Protein AF-A0A0V0GVX2-F1 (afdb_monomer)

Mean predicted aligned error: 7.42 Å

InterPro domains:
  IPR043502 DNA/RNA polymerase superfamily [SSF56672] (3-107)

Radius of gyration: 17.79 Å; Cα contacts (8 Å, |Δi|>4): 157; chains: 1; bounding box: 36×38×48 Å

Solvent-accessible surface area (backbone atoms only — not comparable to full-atom values): 6871 Å² total; per-residue (Å²): 132,91,77,84,48,73,68,57,51,53,53,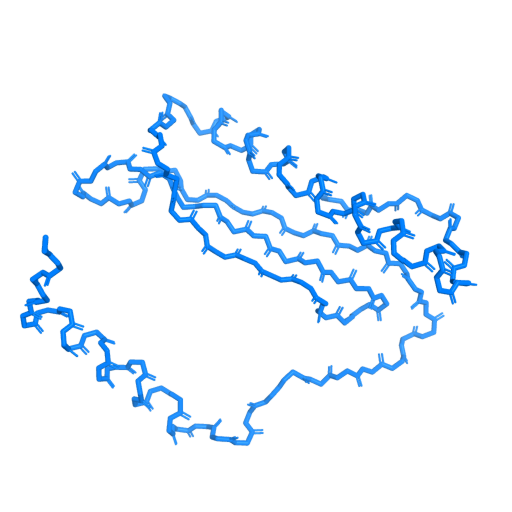49,53,50,53,51,53,56,52,68,74,45,77,85,68,76,88,82,80,63,88,68,89,49,69,60,43,40,38,50,68,46,62,43,69,41,66,35,86,89,74,40,24,23,35,36,33,36,41,34,24,47,18,88,23,83,76,48,72,49,78,45,72,44,94,60,65,55,95,42,63,66,57,42,45,52,56,35,48,55,52,49,50,53,52,51,52,50,51,53,50,53,38,42,76,77,66,49,83,76,92,69,82,67,46,112

pLDDT: mean 85.15, std 8.52, range [46.78, 94.88]

Organism: Solanum chacoense (NCBI:txid4108)

Secondary structure (DSSP, 8-state):
-----HHHHHHHHHHHHHHHH-TT--PPP---S---EEEEEEEETT--TTT---EEEEEEEETTEEEEEEEEE-SSPPSSHHHHHHHHHHHHHHHHHHHHHHHHHTT----SPPB-

Nearest PDB structures (foldseek):
  4xpu-assembly1_A  TM=4.876E-01  e=8.688E-02  Escherichia coli S88
  6ozp-assembly1_A  TM=3.731E-01  e=3.744E-02  Mus musculus
  3ga2-assembly1_A  TM=3.703E-01  e=2.708E-02  Bacillus subtilis
  3taz-assembly1_B  TM=4.230E-01  e=4.111E-01  Pyrococcus furiosus DSM 3638
  3cup-assembly1_B  TM=3.657E-01  e=2.974E-01  Mus musculus

Structure (mmCIF, N/CA/C/O backbone):
data_AF-A0A0V0GVX2-F1
#
_entry.id   AF-A0A0V0GVX2-F1
#
loop_
_atom_site.group_PDB
_atom_site.id
_atom_site.type_symbol
_atom_site.label_atom_id
_atom_site.label_alt_id
_atom_site.label_comp_id
_atom_site.label_asym_id
_atom_site.label_entity_id
_atom_site.label_seq_id
_atom_site.pdbx_PDB_ins_code
_atom_site.Cartn_x
_atom_site.Cartn_y
_atom_site.Cartn_z
_atom_site.occupancy
_atom_site.B_iso_or_equiv
_atom_site.auth_seq_id
_atom_site.auth_comp_id
_atom_site.auth_asym_id
_atom_site.auth_atom_id
_atom_site.pdbx_PDB_model_num
ATOM 1 N N . MET A 1 1 ? 0.481 4.195 -27.015 1.00 46.78 1 MET A N 1
ATOM 2 C CA . MET A 1 1 ? 0.238 2.739 -27.103 1.00 46.78 1 MET A CA 1
ATOM 3 C C . MET A 1 1 ? 1.143 2.039 -26.108 1.00 46.78 1 MET A C 1
ATOM 5 O O . MET A 1 1 ? 2.326 2.354 -26.080 1.00 46.78 1 MET A O 1
ATOM 9 N N . PHE A 1 2 ? 0.607 1.149 -25.273 1.00 71.38 2 PHE A N 1
ATOM 10 C CA . PHE A 1 2 ? 1.449 0.231 -24.504 1.00 71.38 2 PHE A CA 1
ATOM 11 C C . PHE A 1 2 ? 1.984 -0.826 -25.474 1.00 71.38 2 PHE A C 1
ATOM 13 O O . PHE A 1 2 ? 1.194 -1.525 -26.099 1.00 71.38 2 PHE A O 1
ATOM 20 N N . ALA A 1 3 ? 3.305 -0.899 -25.630 1.00 84.00 3 ALA A N 1
ATOM 21 C CA . ALA A 1 3 ? 3.982 -1.900 -26.448 1.00 84.00 3 ALA A CA 1
ATOM 22 C C . ALA A 1 3 ? 4.767 -2.832 -25.504 1.00 84.00 3 ALA A C 1
ATOM 24 O O . ALA A 1 3 ? 5.910 -2.520 -25.159 1.00 84.00 3 ALA A O 1
ATOM 25 N N . PRO A 1 4 ? 4.138 -3.899 -24.971 1.00 83.31 4 PRO A N 1
ATOM 26 C CA . PRO A 1 4 ? 4.824 -4.853 -24.106 1.00 83.31 4 PRO A CA 1
ATOM 27 C C . PRO A 1 4 ? 6.003 -5.497 -24.849 1.00 83.31 4 PRO A C 1
ATOM 29 O O . PRO A 1 4 ? 5.950 -5.722 -26.054 1.00 83.31 4 PRO A O 1
ATOM 32 N N . THR A 1 5 ? 7.084 -5.761 -24.118 1.00 90.75 5 THR A N 1
ATOM 33 C CA . THR A 1 5 ? 8.333 -6.324 -24.651 1.00 90.75 5 THR A CA 1
ATOM 34 C C . THR A 1 5 ? 8.461 -7.772 -24.191 1.00 90.75 5 THR A C 1
ATOM 36 O O . THR A 1 5 ? 7.743 -8.203 -23.287 1.00 90.75 5 THR A O 1
ATOM 39 N N . VAL A 1 6 ? 9.409 -8.515 -24.764 1.00 91.69 6 VAL A N 1
ATOM 40 C CA . VAL A 1 6 ? 9.711 -9.891 -24.331 1.00 91.69 6 VAL A CA 1
ATOM 41 C C . VAL A 1 6 ? 10.085 -9.939 -22.841 1.00 91.69 6 VAL A C 1
ATOM 43 O O . VAL A 1 6 ? 9.642 -10.829 -22.123 1.00 91.69 6 VAL A O 1
ATOM 46 N N . GLU A 1 7 ? 10.810 -8.933 -22.341 1.00 89.50 7 GLU A N 1
ATOM 47 C CA . GLU A 1 7 ? 11.137 -8.815 -20.912 1.00 89.50 7 GLU A CA 1
ATOM 48 C C . GLU A 1 7 ? 9.889 -8.630 -20.036 1.00 89.50 7 GLU A C 1
ATOM 50 O O . GLU A 1 7 ? 9.782 -9.235 -18.968 1.00 89.50 7 GLU A O 1
ATOM 55 N N . HIS A 1 8 ? 8.917 -7.828 -20.489 1.00 89.31 8 HIS A N 1
ATOM 56 C CA . HIS A 1 8 ? 7.650 -7.658 -19.777 1.00 89.31 8 HIS A CA 1
ATOM 57 C C . HIS A 1 8 ? 6.853 -8.972 -19.717 1.00 89.31 8 HIS A C 1
ATOM 59 O O . HIS A 1 8 ? 6.235 -9.255 -18.691 1.00 89.31 8 HIS A O 1
ATOM 65 N N . TRP A 1 9 ? 6.891 -9.782 -20.782 1.00 92.12 9 TRP A N 1
ATOM 66 C CA . TRP A 1 9 ? 6.246 -11.098 -20.812 1.00 92.12 9 TRP A CA 1
ATOM 67 C C . TRP A 1 9 ? 6.907 -12.085 -19.844 1.00 92.12 9 TRP A C 1
ATOM 69 O O . TRP A 1 9 ? 6.219 -12.704 -19.037 1.00 92.12 9 TRP A O 1
ATOM 79 N N . ALA A 1 10 ? 8.239 -12.159 -19.840 1.00 93.31 10 ALA A N 1
ATOM 80 C CA . ALA A 1 10 ? 8.980 -13.016 -18.914 1.00 93.31 10 ALA A CA 1
ATOM 81 C C . ALA A 1 10 ? 8.707 -12.655 -17.440 1.00 93.31 10 ALA A C 1
ATOM 83 O O . ALA A 1 10 ? 8.472 -13.534 -16.609 1.00 93.31 10 ALA A O 1
ATOM 84 N N . ALA A 1 11 ? 8.670 -11.359 -17.107 1.00 91.31 11 ALA A N 1
ATOM 85 C CA . ALA A 1 11 ? 8.315 -10.903 -15.763 1.00 91.31 11 ALA A CA 1
ATOM 86 C C . ALA A 1 11 ? 6.873 -11.288 -15.383 1.00 91.31 11 ALA A C 1
ATOM 88 O O . ALA A 1 11 ? 6.610 -11.682 -14.246 1.00 91.31 11 ALA A O 1
ATOM 89 N N . PHE A 1 12 ? 5.939 -11.206 -16.333 1.00 92.44 12 PHE A N 1
ATOM 90 C CA . PHE A 1 12 ? 4.557 -11.631 -16.132 1.00 92.44 12 PHE A CA 1
ATOM 91 C C . PHE A 1 12 ? 4.449 -13.140 -15.863 1.00 92.44 12 PHE A C 1
ATOM 93 O O . PHE A 1 12 ? 3.822 -13.543 -14.881 1.00 92.44 12 PHE A O 1
ATOM 100 N N . GLU A 1 13 ? 5.111 -13.978 -16.663 1.00 94.88 13 GLU A N 1
ATOM 101 C CA . GLU A 1 13 ? 5.151 -15.430 -16.447 1.00 94.88 13 GLU A CA 1
ATOM 102 C C . GLU A 1 13 ? 5.765 -15.796 -15.092 1.00 94.88 13 GLU A C 1
ATOM 104 O O . GLU A 1 13 ? 5.273 -16.701 -14.414 1.00 94.88 13 GLU A O 1
ATOM 109 N N . GLN A 1 14 ? 6.790 -15.064 -14.647 1.00 94.19 14 GLN A N 1
ATOM 110 C CA . GLN A 1 14 ? 7.388 -15.255 -13.328 1.00 94.19 14 GLN A CA 1
ATOM 111 C C . GLN A 1 14 ? 6.389 -14.968 -12.198 1.00 94.19 14 GLN A C 1
ATOM 113 O O . GLN A 1 14 ? 6.318 -15.740 -11.238 1.00 94.19 14 GLN A O 1
ATOM 118 N N . ILE A 1 15 ? 5.592 -13.899 -12.312 1.00 91.81 15 ILE A N 1
ATOM 119 C CA . ILE A 1 15 ? 4.531 -13.577 -11.343 1.00 91.81 15 ILE A CA 1
ATOM 120 C C . ILE A 1 15 ? 3.485 -14.696 -11.312 1.00 91.81 15 ILE A C 1
ATOM 122 O O . ILE A 1 15 ? 3.120 -15.164 -10.234 1.00 91.81 15 ILE A O 1
ATOM 126 N N . LEU A 1 16 ? 3.035 -15.178 -12.474 1.00 93.56 16 LEU A N 1
ATOM 127 C CA . LEU A 1 16 ? 2.076 -16.284 -12.544 1.00 93.56 16 LEU A CA 1
ATOM 128 C C . LEU A 1 16 ? 2.634 -17.572 -11.931 1.00 93.56 16 LEU A C 1
ATOM 130 O O . LEU A 1 16 ? 1.940 -18.246 -11.169 1.00 93.56 16 LEU A O 1
ATOM 134 N N . CYS A 1 17 ? 3.894 -17.900 -12.216 1.00 94.75 17 CYS A N 1
ATOM 135 C CA . CYS A 1 17 ? 4.577 -19.039 -11.610 1.00 94.75 17 CYS A CA 1
ATOM 136 C C . CYS A 1 17 ? 4.657 -18.910 -10.085 1.00 94.75 17 CYS A C 1
ATOM 138 O O . CYS A 1 17 ? 4.451 -19.900 -9.384 1.00 94.75 17 CYS A O 1
ATOM 140 N N . TYR A 1 18 ? 4.934 -17.710 -9.565 1.00 90.38 18 TYR A N 1
ATOM 141 C CA . TYR A 1 18 ? 4.950 -17.446 -8.127 1.00 90.38 18 TYR A CA 1
ATOM 142 C C . TYR A 1 18 ? 3.575 -17.693 -7.496 1.00 90.38 18 TYR A C 1
ATOM 144 O O . TYR A 1 18 ? 3.476 -18.455 -6.537 1.00 90.38 18 TYR A O 1
ATOM 152 N N . LEU A 1 19 ? 2.510 -17.132 -8.077 1.00 89.81 19 LEU A N 1
ATOM 153 C CA . LEU A 1 19 ? 1.141 -17.311 -7.581 1.00 89.81 19 LEU A CA 1
ATOM 154 C C . LEU A 1 19 ? 0.699 -18.782 -7.630 1.00 89.81 19 LEU A C 1
ATOM 156 O O . LEU A 1 19 ? 0.120 -19.294 -6.674 1.00 89.81 19 LEU A O 1
ATOM 160 N N . LYS A 1 20 ? 1.027 -19.496 -8.713 1.00 93.44 20 LYS A N 1
ATOM 161 C CA . LYS A 1 20 ? 0.671 -20.912 -8.891 1.00 93.44 20 LYS A CA 1
ATOM 162 C C . LYS A 1 20 ? 1.356 -21.838 -7.882 1.00 93.44 20 LYS A C 1
ATOM 164 O O . LYS A 1 20 ? 0.825 -22.905 -7.591 1.00 93.44 20 LYS A O 1
ATOM 169 N N . ARG A 1 21 ? 2.527 -21.466 -7.354 1.00 92.94 21 ARG A N 1
ATOM 170 C CA . ARG A 1 21 ? 3.270 -22.295 -6.388 1.00 92.94 21 ARG A CA 1
ATOM 171 C C . ARG A 1 21 ? 2.597 -22.387 -5.021 1.00 92.94 21 ARG A C 1
ATOM 173 O O . ARG A 1 21 ? 2.853 -23.356 -4.314 1.00 92.94 21 ARG A O 1
ATOM 180 N N . ALA A 1 22 ? 1.767 -21.418 -4.641 1.00 88.12 22 ALA A N 1
ATOM 181 C CA . ALA A 1 22 ? 1.167 -21.379 -3.311 1.00 88.12 22 ALA A CA 1
ATOM 182 C C . ALA A 1 22 ? -0.272 -20.826 -3.337 1.00 88.12 22 ALA A C 1
ATOM 184 O O . ALA A 1 22 ? -0.544 -19.794 -2.728 1.00 88.12 22 ALA A O 1
ATOM 185 N N . PRO A 1 23 ? -1.220 -21.512 -4.007 1.00 86.75 23 PRO A N 1
ATOM 186 C CA . PRO A 1 23 ? -2.595 -21.026 -4.144 1.00 86.75 23 PRO A CA 1
ATOM 187 C C . PRO A 1 23 ? -3.351 -20.960 -2.808 1.00 86.75 23 PRO A C 1
ATOM 189 O O . PRO A 1 23 ? -4.325 -20.227 -2.695 1.00 86.75 23 PRO A O 1
ATOM 192 N N . GLY A 1 24 ? -2.908 -21.719 -1.799 1.00 89.25 24 GLY A N 1
ATOM 193 C CA . GLY A 1 24 ? -3.468 -21.690 -0.445 1.00 89.25 24 GLY A CA 1
ATOM 194 C C . GLY A 1 24 ? -2.828 -20.657 0.487 1.00 89.25 24 GLY A C 1
ATOM 195 O O . GLY A 1 24 ? -3.232 -20.567 1.643 1.00 89.25 24 GLY A O 1
ATOM 196 N N . LEU A 1 25 ? -1.818 -19.907 0.030 1.00 88.81 25 LEU A N 1
ATOM 197 C CA . LEU A 1 25 ? -1.193 -18.870 0.845 1.00 88.81 25 LEU A CA 1
ATOM 198 C C . LEU A 1 25 ? -2.068 -17.615 0.818 1.00 88.81 25 LEU A C 1
ATOM 200 O O . LEU A 1 25 ? -2.393 -17.093 -0.247 1.00 88.81 25 LEU A O 1
ATOM 204 N N . GLY A 1 26 ? -2.426 -17.116 1.993 1.00 88.31 26 GLY A N 1
ATOM 205 C CA . GLY A 1 26 ? -3.264 -15.935 2.136 1.00 88.31 26 GLY A CA 1
ATOM 206 C C . GLY A 1 26 ? -2.869 -15.110 3.348 1.00 88.31 26 GLY A C 1
ATOM 207 O O . GLY A 1 26 ? -2.043 -15.517 4.166 1.00 88.31 26 GLY A O 1
ATOM 208 N N . ILE A 1 27 ? -3.476 -13.933 3.454 1.00 89.75 27 ILE A N 1
ATOM 209 C CA . ILE A 1 27 ? -3.351 -13.083 4.634 1.00 89.75 27 ILE A CA 1
ATOM 210 C C . ILE A 1 27 ? -4.413 -13.539 5.631 1.00 89.75 27 ILE A C 1
ATOM 212 O O . ILE A 1 27 ? -5.606 -13.510 5.327 1.00 89.75 27 ILE A O 1
ATOM 216 N N . LEU A 1 28 ? -3.974 -13.977 6.809 1.00 91.75 28 LEU A N 1
ATOM 217 C CA . LEU A 1 28 ? -4.870 -14.355 7.894 1.00 91.75 28 LEU A CA 1
ATOM 218 C C . LEU A 1 28 ? -5.244 -13.115 8.705 1.00 91.75 28 LEU A C 1
ATOM 220 O O . LEU A 1 28 ? -4.366 -12.419 9.212 1.00 91.75 28 LEU A O 1
ATOM 224 N N . TYR A 1 29 ? -6.547 -12.879 8.845 1.00 93.00 29 TYR A N 1
ATOM 225 C CA . TYR A 1 29 ? -7.078 -11.859 9.740 1.00 93.00 29 TYR A CA 1
ATOM 226 C C . TYR A 1 29 ? -7.424 -12.495 11.081 1.00 93.00 29 TYR A C 1
ATOM 228 O O . TYR A 1 29 ? -8.224 -13.429 11.140 1.00 93.00 29 TYR A O 1
ATOM 236 N N . SER A 1 30 ? -6.846 -11.962 12.149 1.00 92.50 30 SER A N 1
ATOM 237 C CA . SER A 1 30 ? -7.054 -12.433 13.516 1.00 92.50 30 SER A CA 1
ATOM 238 C C . SER A 1 30 ? -7.512 -11.286 14.406 1.00 92.50 30 SER A C 1
ATOM 240 O O . SER A 1 30 ? -7.152 -10.124 14.206 1.00 92.50 30 SER A O 1
ATOM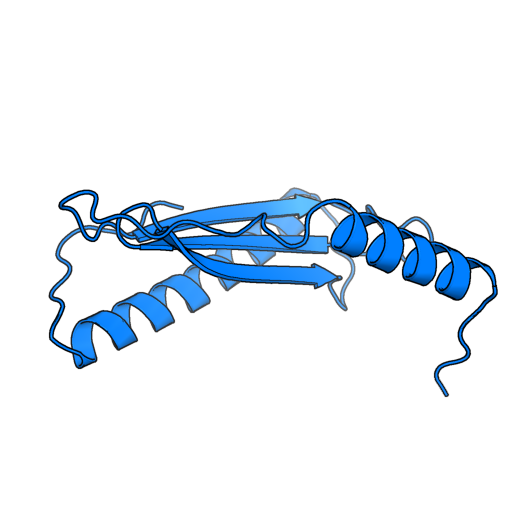 242 N N . ASN A 1 31 ? -8.314 -11.604 15.419 1.00 90.62 31 ASN A N 1
ATOM 243 C CA . ASN A 1 31 ? -8.665 -10.628 16.438 1.00 90.62 31 ASN A CA 1
ATOM 244 C C . ASN A 1 31 ? -7.543 -10.551 17.483 1.00 90.62 31 ASN A C 1
ATOM 246 O O . ASN A 1 31 ? -7.384 -11.460 18.293 1.00 90.62 31 ASN A O 1
ATOM 250 N N . HIS A 1 32 ? -6.783 -9.456 17.472 1.00 88.62 32 HIS A N 1
ATOM 251 C CA . HIS A 1 32 ? -5.699 -9.203 18.426 1.00 88.62 32 HIS A CA 1
ATOM 252 C C . HIS A 1 32 ? -6.160 -8.408 19.666 1.00 88.62 32 HIS A C 1
ATOM 254 O O . HIS A 1 32 ? -5.331 -7.905 20.421 1.00 88.62 32 HIS A O 1
ATOM 260 N N . ASN A 1 33 ? -7.475 -8.271 19.889 1.00 86.00 33 ASN A N 1
ATOM 261 C CA . ASN A 1 33 ? -8.090 -7.544 21.013 1.00 86.00 33 ASN A CA 1
ATOM 262 C C . ASN A 1 33 ? -7.689 -6.061 21.118 1.00 86.00 33 ASN A C 1
ATOM 264 O O . ASN A 1 33 ? -7.804 -5.441 22.173 1.00 86.00 33 ASN A O 1
ATOM 268 N N . HIS A 1 34 ? -7.238 -5.468 20.016 1.00 85.88 34 HIS A N 1
ATOM 269 C CA . HIS A 1 34 ? -7.022 -4.035 19.891 1.00 85.88 34 HIS A C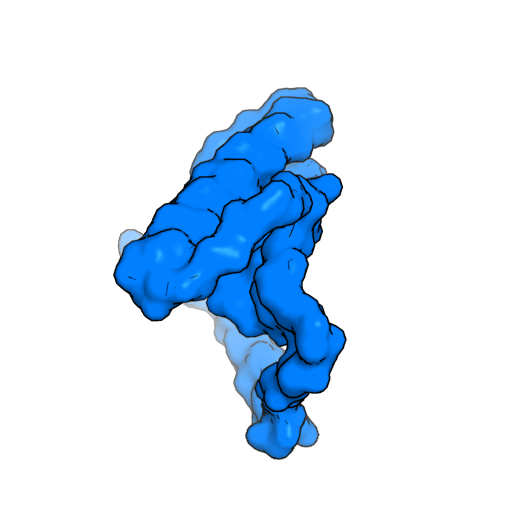A 1
ATOM 270 C C . HIS A 1 34 ? -7.383 -3.584 18.484 1.00 85.88 34 HIS A C 1
ATOM 272 O O . HIS A 1 34 ? -7.354 -4.364 17.537 1.00 85.88 34 HIS A O 1
ATOM 278 N N . THR A 1 35 ? -7.658 -2.295 18.329 1.00 84.75 35 THR A N 1
ATOM 279 C CA . THR A 1 35 ? -7.988 -1.709 17.028 1.00 84.75 35 THR A CA 1
ATOM 280 C C . THR A 1 35 ? -6.916 -0.747 16.517 1.00 84.75 35 THR A C 1
ATOM 282 O O . THR A 1 35 ? -7.094 -0.155 15.463 1.00 84.75 35 THR A O 1
ATOM 285 N N . ARG A 1 36 ? -5.774 -0.613 17.210 1.00 87.69 36 ARG A N 1
ATOM 286 C CA . ARG A 1 36 ? -4.667 0.302 16.854 1.00 87.69 36 ARG A CA 1
ATOM 287 C C . ARG A 1 36 ? -4.356 0.341 15.353 1.00 87.69 36 ARG A C 1
ATOM 289 O O . ARG A 1 36 ? -4.308 -0.708 14.711 1.00 87.69 36 ARG A O 1
ATOM 296 N N . ILE A 1 37 ? -4.127 1.553 14.850 1.00 89.62 37 ILE A N 1
ATOM 297 C CA . ILE A 1 37 ? -3.746 1.811 13.462 1.00 89.62 37 ILE A CA 1
ATOM 298 C C . ILE A 1 37 ? -2.226 1.960 13.403 1.00 89.62 37 ILE A C 1
ATOM 300 O O . ILE A 1 37 ? -1.655 2.813 14.088 1.00 89.62 37 ILE A O 1
ATOM 304 N N . GLU A 1 38 ? -1.581 1.140 12.585 1.00 91.12 38 GLU A N 1
ATOM 305 C CA . GLU A 1 38 ? -0.138 1.172 12.351 1.00 91.12 38 GLU A CA 1
ATOM 306 C C . GLU A 1 38 ? 0.118 1.285 10.855 1.00 91.12 38 GLU A C 1
ATOM 308 O O . GLU A 1 38 ? -0.451 0.543 10.063 1.00 91.12 3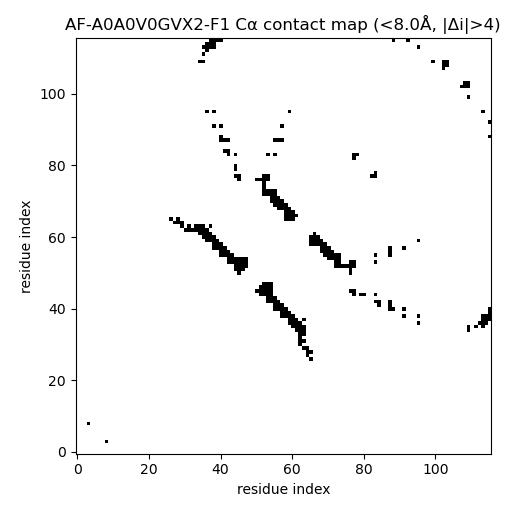8 GLU A O 1
ATOM 313 N N . CYS A 1 39 ? 0.962 2.216 10.446 1.00 91.12 39 CYS A N 1
ATOM 314 C CA . CYS A 1 39 ? 1.339 2.416 9.063 1.00 91.12 39 CYS A CA 1
ATOM 315 C C . CYS A 1 39 ? 2.843 2.253 8.928 1.00 91.12 39 CYS A C 1
ATOM 317 O O . CYS A 1 39 ? 3.606 2.797 9.713 1.00 91.12 39 CYS A O 1
ATOM 319 N N . PHE A 1 40 ? 3.261 1.547 7.889 1.00 90.00 40 PHE A N 1
ATOM 320 C CA . PHE A 1 40 ? 4.649 1.448 7.481 1.00 90.00 40 PHE A CA 1
ATOM 321 C C . PHE A 1 40 ? 4.765 2.063 6.098 1.00 90.00 40 PHE A C 1
ATOM 323 O O . PHE A 1 40 ? 4.073 1.635 5.175 1.00 90.00 40 PHE A O 1
ATOM 330 N N . ALA A 1 41 ? 5.618 3.071 5.955 1.00 87.81 41 ALA A N 1
ATOM 331 C CA . ALA A 1 41 ? 5.889 3.725 4.684 1.00 87.81 41 ALA A CA 1
ATOM 332 C C . ALA A 1 41 ? 7.342 3.480 4.281 1.00 87.81 41 ALA A C 1
ATOM 334 O O . ALA A 1 41 ? 8.254 3.703 5.075 1.00 87.81 41 ALA A O 1
ATOM 335 N N . ASP A 1 42 ? 7.557 3.069 3.036 1.00 85.62 42 ASP A N 1
ATOM 336 C CA . ASP A 1 42 ? 8.891 2.882 2.478 1.00 85.62 42 ASP A CA 1
ATOM 337 C C . ASP A 1 42 ? 9.028 3.582 1.123 1.00 85.62 42 ASP A C 1
ATOM 339 O O . ASP A 1 42 ? 8.058 3.801 0.384 1.00 85.62 42 ASP A O 1
ATOM 343 N N . VAL A 1 43 ? 10.250 3.990 0.792 1.00 84.12 43 VAL A N 1
ATOM 344 C CA . VAL A 1 43 ? 10.547 4.603 -0.497 1.00 84.12 43 VAL A CA 1
ATOM 345 C C . VAL A 1 43 ? 11.914 4.181 -1.000 1.00 84.12 43 VAL A C 1
ATOM 347 O O . VAL A 1 43 ? 12.949 4.466 -0.401 1.00 84.12 43 VAL A O 1
ATOM 350 N N . ASP A 1 44 ? 11.908 3.589 -2.185 1.00 81.12 44 ASP A N 1
ATOM 351 C CA . ASP A 1 44 ? 13.124 3.311 -2.927 1.00 81.12 44 ASP A CA 1
ATOM 352 C C . ASP A 1 44 ? 13.496 4.560 -3.736 1.00 81.12 44 ASP A C 1
ATOM 354 O O . ASP A 1 44 ? 12.775 4.957 -4.663 1.00 81.12 44 ASP A O 1
ATOM 358 N N . TRP A 1 45 ? 1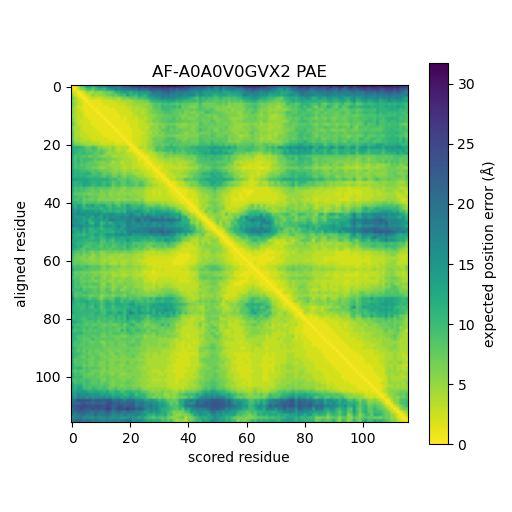4.575 5.249 -3.351 1.00 71.50 45 TRP A N 1
ATOM 359 C CA . TRP A 1 45 ? 15.023 6.464 -4.032 1.00 71.50 45 TRP A CA 1
ATOM 360 C C . TRP A 1 45 ? 15.779 6.125 -5.315 1.00 71.50 45 TRP A C 1
ATOM 362 O O . TRP A 1 45 ? 16.815 5.471 -5.300 1.00 71.50 45 TRP A O 1
ATOM 372 N N . ALA A 1 46 ? 15.275 6.635 -6.442 1.00 67.19 46 ALA A N 1
ATOM 373 C CA . ALA A 1 46 ? 15.868 6.445 -7.764 1.00 67.19 46 ALA A CA 1
ATOM 374 C C . ALA A 1 46 ? 16.089 4.975 -8.192 1.00 67.19 46 ALA A C 1
ATOM 376 O O . ALA A 1 46 ? 16.895 4.719 -9.092 1.00 67.19 46 ALA A O 1
ATOM 377 N N . GLY A 1 47 ? 15.323 4.037 -7.620 1.00 64.38 47 GLY A N 1
ATOM 378 C CA . GLY A 1 47 ? 15.424 2.597 -7.887 1.00 64.38 47 GLY A CA 1
ATOM 379 C C . GLY A 1 47 ? 15.149 2.182 -9.334 1.00 64.38 47 GLY A C 1
ATOM 380 O O . GLY A 1 47 ? 15.646 1.166 -9.818 1.00 64.38 47 GLY A O 1
ATOM 381 N N . SER A 1 48 ? 14.417 2.996 -10.104 1.00 68.25 48 SER A N 1
ATOM 382 C CA . SER A 1 48 ? 14.260 2.744 -11.538 1.00 68.25 48 SER A CA 1
ATOM 383 C C . SER A 1 48 ? 15.517 3.149 -12.313 1.00 68.25 48 SER A C 1
ATOM 385 O O . SER A 1 48 ? 15.754 4.338 -12.515 1.00 68.25 48 SER A O 1
ATOM 387 N N . LYS A 1 49 ? 16.258 2.170 -12.847 1.00 64.12 49 LYS A N 1
ATOM 388 C CA . LYS A 1 49 ? 17.452 2.405 -13.686 1.00 64.12 49 LYS A CA 1
ATOM 389 C C . LYS A 1 49 ? 17.188 3.293 -14.912 1.00 64.12 49 LYS A C 1
ATOM 391 O O . LYS A 1 49 ? 18.051 4.074 -15.282 1.00 64.12 49 LYS A O 1
ATOM 396 N N . ILE A 1 50 ? 15.987 3.211 -15.492 1.00 67.38 50 ILE A N 1
ATOM 397 C CA . ILE A 1 50 ? 15.624 3.935 -16.723 1.00 67.38 50 ILE A CA 1
ATOM 398 C C . ILE A 1 50 ? 15.275 5.403 -16.432 1.00 67.38 50 ILE A C 1
ATOM 400 O O . ILE A 1 50 ? 15.794 6.307 -17.072 1.00 67.38 50 ILE A O 1
ATOM 404 N N . ASN A 1 51 ? 14.413 5.660 -15.438 1.00 73.62 51 ASN A N 1
ATOM 405 C CA . ASN A 1 51 ? 13.853 7.006 -15.228 1.00 73.62 51 ASN A CA 1
ATOM 406 C C . ASN A 1 51 ? 14.340 7.682 -13.939 1.00 73.62 51 ASN A C 1
ATOM 408 O O . ASN A 1 51 ? 13.901 8.793 -13.649 1.00 73.62 51 ASN A O 1
ATOM 412 N N . ARG A 1 52 ? 15.136 6.991 -13.108 1.00 73.88 52 ARG A N 1
ATOM 413 C CA . ARG A 1 52 ? 15.574 7.431 -11.765 1.00 73.88 52 ARG A CA 1
ATOM 414 C C . ARG A 1 52 ? 14.415 7.877 -10.861 1.00 73.88 52 ARG A C 1
ATOM 416 O O . ARG A 1 52 ? 14.587 8.653 -9.928 1.00 73.88 52 ARG A O 1
ATOM 423 N N . ARG A 1 53 ? 13.206 7.379 -11.138 1.00 78.00 53 ARG A N 1
ATOM 424 C CA . ARG A 1 53 ? 11.986 7.672 -10.375 1.00 78.00 53 ARG A CA 1
ATOM 425 C C . ARG A 1 53 ? 11.916 6.769 -9.155 1.00 78.00 53 ARG A C 1
ATOM 427 O O . ARG A 1 53 ? 12.158 5.569 -9.279 1.00 78.00 53 ARG A O 1
ATOM 434 N N . SER A 1 54 ? 11.540 7.357 -8.024 1.00 78.62 54 SER A N 1
ATOM 435 C CA . SER A 1 54 ? 11.321 6.621 -6.785 1.00 78.62 54 SER A CA 1
ATOM 436 C C . SER A 1 54 ? 10.044 5.787 -6.840 1.00 78.62 54 SER A C 1
ATOM 438 O O . SER A 1 54 ? 9.057 6.187 -7.469 1.00 78.62 54 SER A O 1
ATOM 440 N N . THR A 1 55 ? 10.039 4.666 -6.130 1.00 80.38 55 THR A N 1
ATOM 441 C CA . THR A 1 55 ? 8.834 3.870 -5.875 1.00 80.38 55 THR A CA 1
ATOM 442 C C . THR A 1 55 ? 8.470 4.042 -4.414 1.00 80.38 55 THR A C 1
ATOM 444 O O . THR A 1 55 ? 9.287 3.768 -3.545 1.00 80.38 55 THR A O 1
ATOM 447 N N . THR A 1 56 ? 7.271 4.552 -4.141 1.00 83.75 56 THR A N 1
ATOM 448 C CA . THR A 1 56 ? 6.761 4.659 -2.772 1.00 83.75 56 THR A CA 1
ATOM 449 C C . THR A 1 56 ? 5.830 3.494 -2.498 1.00 83.75 56 THR A C 1
ATOM 451 O O . THR A 1 56 ? 4.915 3.249 -3.291 1.00 83.75 56 THR A O 1
ATOM 454 N N . GLY A 1 57 ? 6.041 2.830 -1.369 1.00 87.88 57 GLY A N 1
ATOM 455 C CA . GLY A 1 57 ? 5.135 1.845 -0.809 1.00 87.88 57 GLY A CA 1
ATOM 456 C C . GLY A 1 57 ? 4.589 2.291 0.544 1.00 87.88 57 GLY A C 1
ATOM 457 O O . GLY A 1 57 ? 5.262 3.011 1.278 1.00 87.88 57 GLY A O 1
ATOM 458 N N . TYR A 1 58 ? 3.377 1.866 0.877 1.00 90.69 58 TYR A N 1
ATOM 459 C CA . TYR A 1 58 ? 2.900 1.883 2.256 1.00 90.69 58 TYR A CA 1
ATOM 460 C C . TYR A 1 58 ? 2.013 0.673 2.542 1.00 90.69 58 TYR A C 1
ATOM 462 O O . TYR A 1 58 ? 1.381 0.131 1.631 1.00 90.69 58 TYR A O 1
ATOM 470 N N . CYS A 1 59 ? 1.951 0.293 3.813 1.00 92.44 59 CYS A N 1
ATOM 471 C CA . CYS A 1 59 ? 1.085 -0.745 4.359 1.00 92.44 59 CYS A CA 1
ATOM 472 C C . CYS A 1 59 ? 0.449 -0.222 5.649 1.00 92.44 59 CYS A C 1
ATOM 474 O O . CYS A 1 59 ? 1.167 0.205 6.549 1.00 92.44 59 CYS A O 1
ATOM 476 N N . ILE A 1 60 ? -0.877 -0.266 5.746 1.00 92.75 60 ILE A N 1
ATOM 477 C CA . ILE A 1 60 ? -1.650 0.166 6.911 1.00 92.75 60 ILE A CA 1
ATOM 478 C C . ILE A 1 60 ? -2.335 -1.047 7.525 1.00 92.75 60 ILE A C 1
ATOM 480 O O . ILE A 1 60 ? -3.075 -1.773 6.857 1.00 92.75 60 ILE A O 1
ATOM 484 N N . PHE A 1 61 ? -2.102 -1.224 8.816 1.00 92.00 61 PHE A N 1
ATOM 485 C CA . PHE A 1 61 ? -2.653 -2.260 9.658 1.00 92.00 61 PHE A CA 1
ATOM 486 C C . PHE A 1 61 ? -3.681 -1.667 10.619 1.00 92.00 61 PHE A C 1
ATOM 488 O O . PHE A 1 61 ? -3.471 -0.596 11.187 1.00 92.00 61 PHE A O 1
ATOM 495 N N . VAL A 1 62 ? -4.778 -2.388 10.831 1.00 91.06 62 VAL A N 1
ATOM 496 C CA . VAL A 1 62 ? -5.791 -2.090 11.847 1.00 91.06 62 VAL A CA 1
ATOM 497 C C . VAL A 1 62 ? -5.935 -3.319 12.726 1.00 91.06 62 VAL A C 1
ATOM 499 O O . VAL A 1 62 ? -6.243 -4.411 12.246 1.00 91.06 62 VAL A O 1
ATOM 502 N N . GLY A 1 63 ? -5.672 -3.161 14.020 1.00 90.38 63 GLY A N 1
ATOM 503 C CA . GLY A 1 63 ? -5.761 -4.274 14.961 1.00 90.38 63 GLY A CA 1
ATOM 504 C C . GLY A 1 63 ? -4.821 -5.432 14.624 1.00 90.38 63 GLY A C 1
ATOM 505 O O . GLY A 1 63 ? -5.216 -6.584 14.758 1.00 90.38 63 GLY A O 1
ATOM 506 N N . GLY A 1 64 ? -3.623 -5.133 14.107 1.00 90.38 64 GLY A N 1
ATOM 507 C CA . GLY A 1 64 ? -2.637 -6.134 13.682 1.00 90.38 64 GLY A CA 1
ATOM 508 C C . GLY A 1 64 ? -2.905 -6.765 12.310 1.00 90.38 64 GLY A C 1
ATOM 509 O O . GLY A 1 64 ? -2.131 -7.608 11.871 1.00 90.38 64 GLY A O 1
ATOM 510 N N . ASN A 1 65 ? -3.962 -6.351 11.604 1.00 92.88 65 ASN A N 1
ATOM 511 C CA . ASN A 1 65 ? -4.328 -6.911 10.305 1.00 92.88 65 ASN A CA 1
ATOM 512 C C . ASN A 1 65 ? -4.110 -5.914 9.169 1.00 92.88 65 ASN A C 1
ATOM 514 O O . ASN A 1 65 ? -4.496 -4.757 9.301 1.00 92.88 65 ASN A O 1
ATOM 518 N N . LEU A 1 66 ? -3.545 -6.350 8.040 1.00 93.25 66 LEU A N 1
ATOM 519 C CA . LEU A 1 66 ? -3.301 -5.480 6.885 1.00 93.25 66 LEU A CA 1
ATOM 520 C C . LEU A 1 66 ? -4.631 -5.065 6.237 1.00 93.25 66 LEU A C 1
ATOM 522 O O . LEU A 1 66 ? -5.340 -5.917 5.724 1.00 93.25 66 LEU A O 1
ATOM 526 N N . VAL A 1 67 ? -4.979 -3.780 6.218 1.00 91.88 67 VAL A N 1
ATOM 527 C CA . VAL A 1 67 ? -6.253 -3.298 5.637 1.00 91.88 67 VAL A CA 1
ATOM 528 C C . VAL A 1 67 ? -6.040 -2.554 4.325 1.00 91.88 67 VAL A C 1
ATOM 530 O O . VAL A 1 67 ? -6.860 -2.659 3.418 1.00 91.88 67 VAL A O 1
ATOM 533 N N . ALA A 1 68 ? -4.930 -1.830 4.194 1.00 91.00 68 ALA A N 1
ATOM 534 C CA . ALA A 1 68 ? -4.605 -1.113 2.970 1.00 91.00 68 ALA A CA 1
ATOM 535 C C . ALA A 1 68 ? -3.118 -1.228 2.661 1.00 91.00 68 ALA A C 1
ATOM 537 O O . ALA A 1 68 ? -2.275 -1.145 3.548 1.00 91.00 68 ALA A O 1
ATOM 538 N N . TRP A 1 69 ? -2.783 -1.389 1.389 1.00 92.06 69 TRP A N 1
ATOM 539 C CA . TRP A 1 69 ? -1.406 -1.343 0.924 1.00 92.06 69 TRP A CA 1
ATOM 540 C C . TRP A 1 69 ? -1.356 -0.733 -0.464 1.00 92.06 69 TRP A C 1
ATOM 542 O O . TRP A 1 69 ? -2.303 -0.811 -1.251 1.00 92.06 69 TRP A O 1
ATOM 552 N N . ARG A 1 70 ? -0.221 -0.127 -0.788 1.00 89.56 70 ARG A N 1
ATOM 553 C CA . ARG A 1 70 ? 0.022 0.407 -2.120 1.00 89.56 70 ARG A CA 1
ATOM 554 C C . ARG A 1 70 ? 1.499 0.360 -2.424 1.00 89.56 70 ARG A C 1
ATOM 556 O O . ARG A 1 70 ? 2.313 0.680 -1.571 1.00 89.56 70 ARG A O 1
ATOM 563 N N . SER A 1 71 ? 1.832 0.048 -3.669 1.00 88.06 71 SER A N 1
ATOM 564 C CA . SER A 1 71 ? 3.156 0.295 -4.234 1.00 88.06 71 SER A CA 1
ATOM 565 C C . SER A 1 71 ? 2.981 1.078 -5.526 1.00 88.06 71 SER A C 1
ATOM 567 O O . SER A 1 71 ? 2.256 0.657 -6.429 1.00 88.06 71 SER A O 1
ATOM 569 N N . LYS A 1 72 ? 3.564 2.277 -5.597 1.00 84.31 72 LYS A N 1
ATOM 570 C CA . LYS A 1 72 ? 3.408 3.174 -6.743 1.00 84.31 72 LYS A CA 1
ATOM 571 C C . LYS A 1 72 ? 4.726 3.839 -7.109 1.00 84.31 72 LYS A C 1
ATOM 573 O O . LYS A 1 72 ? 5.316 4.590 -6.330 1.00 84.31 72 LYS A O 1
ATOM 578 N N . LYS A 1 73 ? 5.127 3.654 -8.367 1.00 83.81 73 LYS A N 1
ATOM 579 C CA . LYS A 1 73 ? 6.189 4.445 -8.991 1.00 83.81 73 LYS A CA 1
ATOM 580 C C . LYS A 1 73 ? 5.736 5.898 -9.133 1.00 83.81 73 LYS A C 1
ATOM 582 O O . LYS A 1 73 ? 4.666 6.179 -9.677 1.00 83.81 73 LYS A O 1
ATOM 587 N N . ARG A 1 74 ? 6.545 6.836 -8.649 1.00 80.44 74 ARG A N 1
ATOM 588 C CA . ARG A 1 74 ? 6.254 8.272 -8.726 1.00 80.44 74 ARG A CA 1
ATOM 589 C C . ARG A 1 74 ? 6.348 8.776 -10.160 1.00 80.44 74 ARG A C 1
ATOM 591 O O . ARG A 1 74 ? 7.214 8.347 -10.917 1.00 80.44 74 ARG A O 1
ATOM 598 N N . SER A 1 75 ? 5.463 9.701 -10.531 1.00 78.88 75 SER A N 1
ATOM 599 C CA . SER A 1 75 ? 5.527 10.406 -11.819 1.00 78.88 75 SER A CA 1
ATOM 600 C C . SER A 1 75 ? 6.696 11.393 -11.867 1.00 78.88 75 SER A C 1
ATOM 602 O O . SER A 1 75 ? 7.306 11.565 -12.920 1.00 78.88 75 SER A O 1
ATOM 604 N N . VAL A 1 76 ? 7.030 11.986 -10.719 1.00 79.00 76 VAL A N 1
ATOM 605 C CA . VAL A 1 76 ? 8.081 12.995 -10.553 1.00 79.00 76 VAL A CA 1
ATOM 606 C C . VAL A 1 76 ? 9.335 12.362 -9.946 1.00 79.00 76 VAL A C 1
ATOM 608 O O . VAL A 1 76 ? 9.247 11.483 -9.087 1.00 79.00 76 VAL A O 1
ATOM 611 N N . V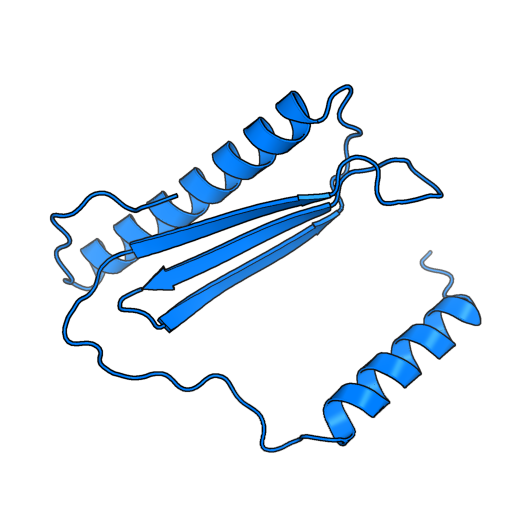AL A 1 77 ? 10.506 12.817 -10.393 1.00 80.56 77 VAL A N 1
ATOM 612 C CA . VAL A 1 77 ? 11.806 12.442 -9.821 1.00 80.56 77 VAL A CA 1
ATOM 613 C C . VAL A 1 77 ? 12.058 13.276 -8.564 1.00 80.56 77 VAL A C 1
ATOM 615 O O . VAL A 1 77 ? 11.895 14.494 -8.585 1.00 80.56 77 VAL A O 1
ATOM 618 N N . SER A 1 78 ? 12.439 12.630 -7.462 1.00 81.19 78 SER A N 1
ATOM 619 C CA . SER A 1 78 ? 12.884 13.327 -6.251 1.00 81.19 78 SER A CA 1
ATOM 620 C C . SER A 1 78 ? 14.371 13.652 -6.348 1.00 81.19 78 SER A C 1
ATOM 622 O O . SER A 1 78 ? 15.177 12.794 -6.711 1.00 81.19 78 SER A O 1
ATOM 624 N N . ARG A 1 79 ? 14.736 14.881 -5.988 1.00 82.69 79 ARG A N 1
ATOM 625 C CA . ARG A 1 79 ? 16.109 15.399 -6.032 1.00 82.69 79 ARG A CA 1
ATOM 626 C C . ARG A 1 79 ? 16.942 14.935 -4.838 1.00 82.69 79 ARG A C 1
ATOM 628 O O . ARG A 1 79 ? 18.163 14.990 -4.902 1.00 82.69 79 ARG A O 1
ATOM 635 N N . SER A 1 80 ? 16.295 14.449 -3.779 1.00 82.00 80 SER A N 1
ATOM 636 C CA . SER A 1 80 ? 16.949 13.833 -2.624 1.00 82.00 80 SER A CA 1
ATOM 637 C C . SER A 1 80 ? 16.144 12.659 -2.061 1.00 82.00 80 SER A C 1
ATOM 639 O O . SER A 1 80 ? 14.932 12.538 -2.277 1.00 82.00 80 SER A O 1
ATOM 641 N N . SER A 1 81 ? 16.819 11.799 -1.296 1.00 80.69 81 SER A N 1
ATOM 642 C CA . SER A 1 81 ? 16.170 10.725 -0.539 1.00 80.69 81 SER A CA 1
ATOM 643 C C . SER A 1 81 ? 15.209 11.290 0.514 1.00 80.69 81 SER A C 1
ATOM 645 O O . SER A 1 81 ? 14.087 10.800 0.636 1.00 80.69 81 SER A O 1
ATOM 647 N N . ALA A 1 82 ? 15.589 12.374 1.199 1.00 86.69 82 ALA A N 1
ATOM 648 C CA . ALA A 1 82 ? 14.743 13.064 2.173 1.00 86.69 82 ALA A CA 1
ATOM 649 C C . ALA A 1 82 ? 13.424 13.548 1.551 1.00 86.69 82 ALA A C 1
ATOM 651 O O . ALA A 1 82 ? 12.354 13.240 2.067 1.00 86.69 82 ALA A O 1
ATOM 652 N N . GLU A 1 83 ? 13.474 14.220 0.398 1.00 84.69 83 GLU A N 1
ATOM 653 C CA . GLU A 1 83 ? 12.275 14.666 -0.321 1.00 84.69 83 GLU A CA 1
ATOM 654 C C . GLU A 1 83 ? 11.360 13.484 -0.674 1.00 84.69 83 GLU A C 1
ATOM 656 O O . GLU A 1 83 ? 10.140 13.557 -0.517 1.00 84.69 83 GLU A O 1
ATOM 661 N N . SER A 1 84 ? 11.943 12.374 -1.137 1.00 84.00 84 SER A N 1
ATOM 662 C CA . SER A 1 84 ? 11.170 11.174 -1.463 1.00 84.00 84 SER A CA 1
ATOM 663 C C . SER A 1 84 ? 10.499 10.554 -0.231 1.00 84.00 84 SER A C 1
ATOM 665 O O . SER A 1 84 ? 9.340 10.145 -0.321 1.00 84.00 84 SER A O 1
ATOM 667 N N . LYS A 1 85 ? 11.174 10.575 0.928 1.00 84.06 85 LYS A N 1
ATOM 668 C CA . LYS A 1 85 ? 10.630 10.124 2.218 1.00 84.06 85 LYS A CA 1
ATOM 669 C C . LYS A 1 85 ? 9.500 11.029 2.698 1.00 84.06 85 LYS A C 1
ATOM 671 O O . LYS A 1 85 ? 8.436 10.527 3.039 1.00 84.06 85 LYS A O 1
ATOM 676 N N . TYR A 1 86 ? 9.664 12.350 2.636 1.00 86.38 86 TYR A N 1
ATOM 677 C CA . TYR A 1 86 ? 8.600 13.293 3.002 1.00 86.38 86 TYR A CA 1
ATOM 678 C C . TYR A 1 86 ? 7.344 13.121 2.147 1.00 86.38 86 TYR A C 1
ATOM 680 O O . TYR A 1 86 ? 6.232 13.103 2.672 1.00 86.38 86 TYR A O 1
ATOM 688 N N . ARG A 1 87 ? 7.504 12.920 0.834 1.00 85.06 87 ARG A N 1
ATOM 689 C CA . ARG A 1 87 ? 6.372 12.621 -0.056 1.00 85.06 87 ARG A CA 1
ATOM 690 C C . ARG A 1 87 ? 5.686 11.301 0.293 1.00 85.06 87 ARG A C 1
ATOM 692 O O . ARG A 1 87 ? 4.466 11.211 0.175 1.00 85.06 87 ARG A O 1
ATOM 699 N N . ALA A 1 88 ? 6.447 10.284 0.695 1.00 85.31 88 ALA A N 1
ATOM 700 C CA . ALA A 1 88 ? 5.896 9.006 1.132 1.00 85.31 88 ALA A CA 1
ATOM 701 C C . ALA A 1 88 ? 5.103 9.133 2.437 1.00 85.31 88 ALA A C 1
ATOM 703 O O . ALA A 1 88 ? 3.962 8.674 2.494 1.00 85.31 88 ALA A O 1
ATOM 704 N N . MET A 1 89 ? 5.661 9.824 3.434 1.00 88.06 89 MET A N 1
ATOM 705 C CA . MET A 1 89 ? 4.986 10.091 4.705 1.00 88.06 89 MET A CA 1
ATOM 706 C C . MET A 1 89 ? 3.701 10.888 4.493 1.00 88.06 89 MET A C 1
ATOM 708 O O . MET A 1 89 ? 2.654 10.461 4.954 1.00 88.06 89 MET A O 1
ATOM 712 N N . SER A 1 90 ? 3.744 11.973 3.710 1.00 88.81 90 SER A N 1
ATOM 713 C CA . SER A 1 90 ? 2.558 12.795 3.427 1.00 88.81 90 SER A CA 1
ATOM 714 C C . SER A 1 90 ? 1.405 11.977 2.840 1.00 88.81 90 SER A C 1
ATOM 716 O O . SER A 1 90 ? 0.268 12.130 3.275 1.00 88.81 90 SER A O 1
ATOM 718 N N . GLN A 1 91 ? 1.687 11.077 1.894 1.00 87.06 91 GLN A N 1
ATOM 719 C CA . GLN A 1 91 ? 0.641 10.216 1.342 1.00 87.06 91 GLN A CA 1
ATOM 720 C C . GLN A 1 91 ? 0.125 9.188 2.336 1.00 87.06 91 GLN A C 1
ATOM 722 O O . GLN A 1 91 ? -1.079 8.976 2.412 1.00 87.06 91 GLN A O 1
ATOM 727 N N . SER A 1 92 ? 1.028 8.579 3.096 1.00 88.31 92 SER A N 1
ATOM 728 C CA . SER A 1 92 ? 0.666 7.595 4.112 1.00 88.31 92 SER A CA 1
ATOM 729 C C . SER A 1 92 ? -0.237 8.227 5.174 1.00 88.31 92 SER A C 1
ATOM 731 O O . SER A 1 92 ? -1.264 7.656 5.521 1.00 88.31 92 SER A O 1
ATOM 733 N N . THR A 1 93 ? 0.058 9.457 5.604 1.00 90.44 93 THR A N 1
ATOM 734 C CA . THR A 1 93 ? -0.787 10.221 6.531 1.00 90.44 93 THR A CA 1
ATOM 735 C C . THR A 1 93 ? -2.184 10.484 5.969 1.00 90.44 93 THR A C 1
ATOM 737 O O . THR A 1 93 ? -3.158 10.305 6.694 1.00 90.44 93 THR A O 1
ATOM 740 N N . CYS A 1 94 ? -2.316 10.873 4.694 1.00 90.88 94 CYS A N 1
ATOM 741 C CA . CYS A 1 94 ? -3.636 11.079 4.082 1.00 90.88 94 CYS A CA 1
ATOM 742 C C . CYS A 1 94 ? -4.488 9.801 4.110 1.00 90.88 94 CYS A C 1
ATOM 744 O O . CYS A 1 94 ? -5.677 9.854 4.415 1.00 90.88 94 CYS A O 1
ATOM 746 N N . GLU A 1 95 ? -3.874 8.657 3.826 1.00 91.25 95 GLU A N 1
ATOM 747 C CA . GLU A 1 95 ? -4.547 7.355 3.806 1.00 91.25 95 GLU A CA 1
ATOM 748 C C . GLU A 1 95 ? -4.927 6.899 5.223 1.00 91.25 95 GLU A C 1
ATOM 750 O O . GLU A 1 95 ? -6.041 6.431 5.447 1.00 91.25 95 GLU A O 1
ATOM 755 N N . ILE A 1 96 ? -4.055 7.125 6.212 1.00 90.56 96 ILE A N 1
ATOM 756 C CA . ILE A 1 96 ? -4.365 6.898 7.632 1.00 90.56 96 ILE A CA 1
ATOM 757 C C . ILE A 1 96 ? -5.548 7.757 8.077 1.00 90.56 96 ILE A C 1
ATOM 759 O O . ILE A 1 96 ? -6.446 7.250 8.744 1.00 90.56 96 ILE A O 1
ATOM 763 N N . MET A 1 97 ? -5.561 9.047 7.725 1.00 90.69 97 MET A N 1
ATOM 764 C CA . MET A 1 97 ? -6.668 9.944 8.066 1.00 90.69 97 MET A CA 1
ATOM 765 C C . MET A 1 97 ? -7.982 9.459 7.456 1.00 90.69 97 MET A C 1
ATOM 767 O O . MET A 1 97 ? -9.003 9.466 8.139 1.00 90.69 97 MET A O 1
ATOM 771 N N . TRP A 1 98 ? -7.951 9.006 6.201 1.00 91.56 98 TRP A N 1
ATOM 772 C CA . TRP A 1 98 ? -9.124 8.451 5.533 1.00 91.56 98 TRP A CA 1
ATOM 773 C C . TRP A 1 98 ? -9.644 7.193 6.244 1.00 91.56 98 TRP A C 1
ATOM 775 O O . TRP A 1 98 ? -10.827 7.127 6.571 1.00 91.56 98 TRP A O 1
ATOM 785 N N . ILE A 1 99 ? -8.762 6.243 6.580 1.00 90.38 99 ILE A N 1
ATOM 786 C CA . ILE A 1 99 ? -9.132 5.032 7.334 1.00 90.38 99 ILE A CA 1
ATOM 787 C C . ILE A 1 99 ? -9.674 5.394 8.715 1.00 90.38 99 ILE A C 1
ATOM 789 O O . ILE A 1 99 ? -10.688 4.850 9.136 1.00 90.38 99 ILE 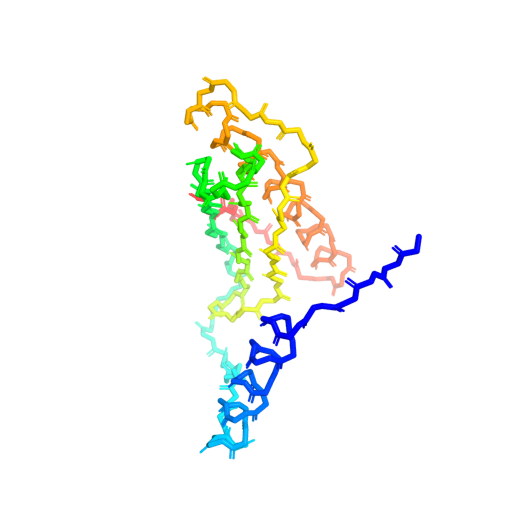A O 1
ATOM 793 N N . HIS A 1 100 ? -9.034 6.321 9.422 1.00 89.00 100 HIS A N 1
ATOM 794 C CA . HIS A 1 100 ? -9.501 6.762 10.731 1.00 89.00 100 HIS A CA 1
ATOM 795 C C . HIS A 1 100 ? -10.923 7.335 10.654 1.00 89.00 100 HIS A C 1
ATOM 797 O O . HIS A 1 100 ? -11.763 7.023 11.499 1.00 89.00 100 HIS A O 1
ATOM 803 N N . HIS A 1 101 ? -11.205 8.161 9.642 1.00 89.88 101 HIS A N 1
ATOM 804 C CA . HIS A 1 101 ? -12.537 8.727 9.437 1.00 89.88 101 HIS A CA 1
ATOM 805 C C . HIS A 1 101 ? -13.564 7.631 9.141 1.00 89.88 101 HIS A C 1
ATOM 807 O O . HIS A 1 101 ? -14.579 7.555 9.826 1.00 89.88 101 HIS A O 1
ATOM 813 N N . LEU A 1 102 ? -13.238 6.714 8.225 1.00 90.69 102 LEU A N 1
ATOM 814 C CA . LEU A 1 102 ? -14.084 5.572 7.885 1.00 90.69 102 LEU A CA 1
ATOM 815 C C . LEU A 1 102 ? -14.408 4.706 9.112 1.00 90.69 102 LEU A C 1
ATOM 817 O O . LEU A 1 102 ? -15.564 4.357 9.331 1.00 90.69 102 LEU A O 1
ATOM 821 N N . LEU A 1 103 ? -13.404 4.384 9.937 1.00 88.19 103 LEU A N 1
ATOM 822 C CA . LEU A 1 103 ? -13.593 3.613 11.171 1.00 88.19 103 LEU A CA 1
ATOM 823 C C . LEU A 1 103 ? -14.504 4.350 12.165 1.00 88.19 103 LEU A C 1
ATOM 825 O O . LEU A 1 103 ? -15.349 3.733 12.812 1.00 88.19 103 LEU A O 1
ATOM 829 N N . THR A 1 104 ? -14.373 5.674 12.246 1.00 88.12 104 THR A N 1
ATOM 830 C CA . THR A 1 104 ? -15.216 6.503 13.115 1.00 88.12 104 THR A CA 1
ATOM 831 C C . THR A 1 104 ? -16.676 6.496 12.647 1.00 88.12 104 THR A C 1
ATOM 833 O O . THR A 1 104 ? -17.575 6.360 13.476 1.00 88.12 104 THR A O 1
ATOM 836 N N . GLU A 1 105 ? -16.923 6.587 11.337 1.00 90.31 105 GLU A N 1
ATOM 837 C CA . GLU A 1 105 ? -18.271 6.563 10.746 1.00 90.31 105 GLU A CA 1
ATOM 838 C C . GLU A 1 105 ? -18.998 5.234 10.979 1.00 90.31 105 GLU A C 1
ATOM 840 O O . GLU A 1 105 ? -20.191 5.229 11.277 1.0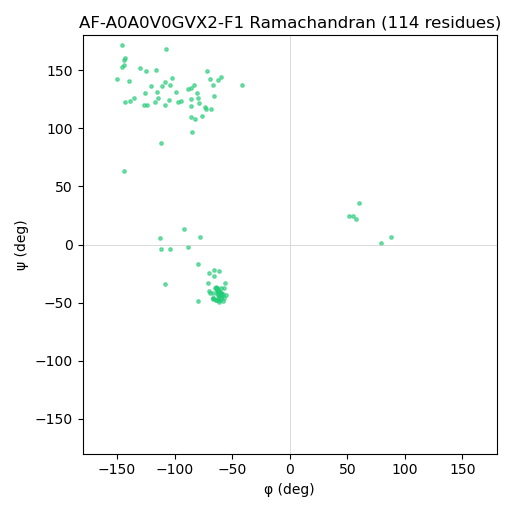0 90.31 105 GLU A O 1
ATOM 845 N N . ILE A 1 106 ? -18.285 4.105 10.926 1.00 89.31 106 ILE A N 1
ATOM 846 C CA . ILE A 1 106 ? -18.857 2.777 11.219 1.00 89.31 106 ILE A CA 1
ATOM 847 C C . ILE A 1 106 ? -19.012 2.496 12.726 1.00 89.31 106 ILE A C 1
ATOM 849 O O . ILE A 1 106 ? -19.370 1.386 13.116 1.00 89.31 106 ILE A O 1
ATOM 853 N N . GLY A 1 107 ? -18.750 3.483 13.588 1.00 84.75 107 GLY A N 1
ATOM 854 C CA . GLY A 1 107 ? -18.956 3.396 15.035 1.00 84.75 107 GLY A CA 1
ATOM 855 C C . GLY A 1 107 ? -17.774 2.831 15.829 1.00 84.75 107 GLY A C 1
ATOM 856 O O . GLY A 1 107 ? -17.888 2.652 17.044 1.00 84.75 107 GLY A O 1
ATOM 857 N N . LEU A 1 108 ? -16.624 2.587 15.192 1.00 81.38 108 LEU A N 1
ATOM 858 C CA . LEU A 1 108 ? -15.394 2.198 15.881 1.00 81.38 108 LEU A CA 1
ATOM 859 C C . LEU A 1 108 ? -14.670 3.459 16.361 1.00 81.38 108 LEU A C 1
ATOM 861 O O . LEU A 1 108 ? -13.948 4.122 15.621 1.00 81.38 108 LEU A O 1
ATOM 865 N N . LYS A 1 109 ? -14.885 3.809 17.632 1.00 68.12 109 LYS A N 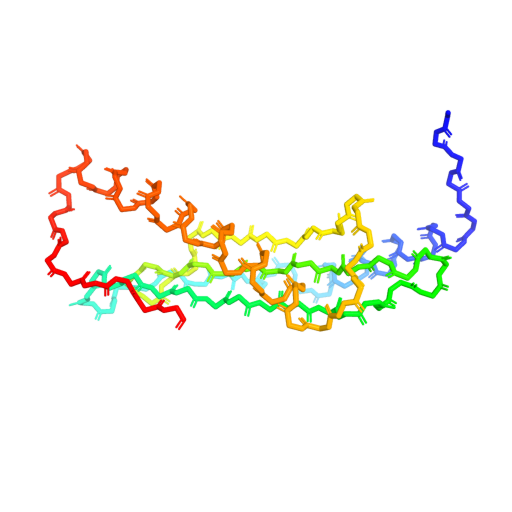1
ATOM 866 C CA . LYS A 1 109 ? -14.190 4.935 18.262 1.00 68.12 109 LYS A CA 1
ATOM 867 C C . LYS A 1 109 ? -12.732 4.573 18.529 1.00 68.12 109 LYS A C 1
ATOM 869 O O . LYS A 1 109 ? -12.442 3.725 19.373 1.00 68.12 109 LYS A O 1
ATOM 874 N N . HIS A 1 110 ? -11.820 5.286 17.877 1.00 67.56 110 HIS A N 1
ATOM 875 C CA . HIS A 1 110 ? -10.388 5.210 18.150 1.00 67.56 110 HIS A CA 1
ATOM 876 C C . HIS A 1 110 ? -9.922 6.430 18.926 1.00 67.56 110 HIS A C 1
ATOM 878 O O . HIS A 1 110 ? -10.094 7.560 18.488 1.00 67.56 110 HIS A O 1
ATOM 884 N N . HIS A 1 111 ? -9.301 6.190 20.080 1.00 60.78 111 HIS A N 1
ATOM 885 C CA . HIS A 1 111 ? -8.734 7.243 20.929 1.00 60.78 111 HIS A CA 1
ATOM 886 C C . HIS A 1 111 ? -7.203 7.334 20.849 1.00 60.78 111 HIS A C 1
ATOM 888 O O . HIS A 1 111 ? -6.612 8.207 21.481 1.00 60.78 111 HIS A O 1
ATOM 894 N N . MET A 1 112 ? -6.547 6.432 20.108 1.00 65.81 112 MET A N 1
ATOM 895 C CA . MET A 1 112 ? -5.085 6.371 20.037 1.00 65.81 112 MET A CA 1
ATOM 896 C C . MET A 1 112 ? -4.562 6.943 18.714 1.00 65.81 112 MET A C 1
ATOM 898 O O . MET A 1 112 ? -5.116 6.613 17.663 1.00 65.81 112 MET A O 1
ATOM 902 N N . PRO A 1 113 ? -3.481 7.747 18.742 1.00 71.38 113 PRO A N 1
ATOM 903 C CA . PRO A 1 113 ? -2.844 8.232 17.526 1.00 71.38 113 PRO A CA 1
ATOM 904 C C . PRO A 1 113 ? -2.307 7.058 16.702 1.00 71.38 113 PRO A C 1
ATOM 906 O O . PRO A 1 113 ? -1.788 6.083 17.251 1.00 71.38 113 PRO A O 1
ATOM 909 N N . ALA A 1 114 ? -2.435 7.157 15.379 1.00 77.19 114 ALA A N 1
ATOM 910 C CA . ALA A 1 114 ? -1.854 6.183 14.468 1.00 77.19 114 ALA A CA 1
ATOM 911 C C . ALA A 1 114 ? -0.322 6.243 14.533 1.00 77.19 114 ALA A C 1
ATOM 913 O O . ALA A 1 114 ? 0.266 7.327 14.565 1.00 77.19 114 ALA A O 1
ATOM 914 N N . LYS A 1 115 ? 0.319 5.075 14.542 1.00 78.94 115 LYS A N 1
ATOM 915 C CA . LYS A 1 115 ? 1.779 4.956 14.489 1.00 78.94 115 LYS A CA 1
ATOM 916 C C . LYS A 1 115 ? 2.222 4.921 13.024 1.00 78.94 115 LYS A C 1
ATOM 918 O O . LYS A 1 115 ? 1.602 4.201 12.247 1.00 78.94 115 LYS A O 1
ATOM 923 N N . LEU A 1 116 ? 3.247 5.693 12.659 1.00 76.56 116 LEU A N 1
ATOM 924 C CA . LEU A 1 116 ? 3.817 5.792 11.306 1.00 76.56 116 LEU A CA 1
ATOM 925 C C . LEU A 1 116 ? 5.317 5.481 11.342 1.00 76.56 116 LEU A C 1
ATOM 927 O O . LEU A 1 116 ? 5.933 5.798 12.387 1.00 76.56 116 LEU A O 1
#

Sequence (116 aa):
MFAPTVEHWAAFEQILCYLKRAPGLGILYSNHNHTRIECFADVDWAGSKINRRSTTGYCIFVGGNLVAWRSKKRSVVSRSSAESKYRAMSQSTCEIMWIHHLLTEIGLKHHMPAKL

Foldseek 3Di:
DDDDDPVNVVVVVVVVVVCVVCVPDDFDDDQLVFFAKEKDKDKDQLPDPPPRWIWIKMFIDTNNGTDDIDIDTDPDHDPDPVRRVVVRVVVRVVVSVVVQVVCVVVPNDDPDDHHD